Protein AF-A0A833L4S9-F1 (afdb_monomer_lite)

Sequence (64 aa):
MSEREVIKSIMDFAFIIKAQLHSEESSLLRSILSIAIMESEDLIENIDDKASQDTKKDRRPARG

Structure (mmCIF, N/CA/C/O backbone):
data_AF-A0A833L4S9-F1
#
_entry.id   AF-A0A833L4S9-F1
#
loop_
_atom_site.group_PDB
_atom_site.id
_atom_site.type_symbol
_atom_site.label_atom_id
_atom_site.label_alt_id
_atom_site.label_comp_id
_atom_site.label_asym_id
_atom_site.label_entity_id
_atom_site.label_seq_id
_atom_site.pdbx_PDB_ins_code
_atom_site.Cartn_x
_atom_site.Cartn_y
_atom_site.Cartn_z
_atom_site.occupancy
_atom_site.B_iso_or_equiv
_atom_site.auth_seq_id
_atom_site.auth_comp_id
_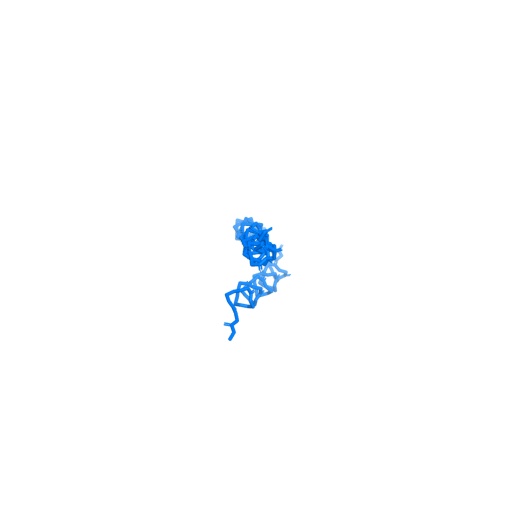atom_site.auth_asym_id
_atom_site.auth_atom_id
_atom_site.pdbx_PDB_model_num
ATOM 1 N N . MET A 1 1 ? 9.276 -13.787 -11.370 1.00 65.75 1 MET A N 1
ATOM 2 C CA . MET A 1 1 ? 8.528 -12.664 -10.783 1.00 65.75 1 MET A CA 1
ATOM 3 C C . MET A 1 1 ? 9.440 -11.461 -10.812 1.00 65.75 1 MET A C 1
ATOM 5 O O . MET A 1 1 ? 10.567 -11.570 -10.340 1.00 65.75 1 MET A O 1
ATOM 9 N N . SER A 1 2 ? 9.006 -10.377 -11.440 1.00 87.62 2 SER A N 1
ATOM 10 C CA . SER A 1 2 ? 9.722 -9.102 -11.373 1.00 87.62 2 SER A CA 1
ATOM 11 C C . SER A 1 2 ? 9.637 -8.528 -9.957 1.00 87.62 2 SER A C 1
ATOM 13 O O . SER A 1 2 ? 8.695 -8.823 -9.223 1.00 87.62 2 SER A O 1
ATOM 15 N N . GLU A 1 3 ? 10.605 -7.697 -9.574 1.00 86.31 3 GLU A N 1
ATOM 16 C CA . GLU A 1 3 ? 10.597 -6.979 -8.290 1.00 86.31 3 GLU A CA 1
ATOM 17 C C . GLU A 1 3 ? 9.267 -6.235 -8.070 1.00 86.31 3 GLU A C 1
ATOM 19 O O . GLU A 1 3 ? 8.653 -6.338 -7.011 1.00 86.31 3 GLU A O 1
ATOM 24 N N . ARG A 1 4 ? 8.737 -5.622 -9.136 1.00 88.44 4 ARG A N 1
ATOM 25 C CA . ARG A 1 4 ? 7.421 -4.974 -9.175 1.00 88.44 4 ARG A CA 1
ATOM 26 C C . ARG A 1 4 ? 6.264 -5.904 -8.799 1.00 88.44 4 ARG A C 1
ATOM 28 O O . ARG A 1 4 ? 5.378 -5.512 -8.046 1.00 88.44 4 ARG A O 1
ATOM 35 N N . GLU A 1 5 ? 6.245 -7.129 -9.323 1.00 90.94 5 GLU A N 1
ATOM 36 C CA . GLU A 1 5 ? 5.193 -8.107 -9.004 1.00 90.94 5 GLU A CA 1
ATOM 37 C C . GLU A 1 5 ? 5.257 -8.557 -7.542 1.00 90.94 5 GLU A C 1
ATOM 39 O O . GLU A 1 5 ? 4.215 -8.767 -6.922 1.00 90.94 5 GLU A O 1
ATOM 44 N N . VAL A 1 6 ? 6.465 -8.671 -6.982 1.00 92.56 6 VAL A N 1
ATOM 45 C CA . VAL A 1 6 ? 6.661 -9.021 -5.570 1.00 92.56 6 VAL A CA 1
ATOM 46 C C . VAL A 1 6 ? 6.151 -7.900 -4.666 1.00 92.56 6 VAL A C 1
ATOM 48 O O . VAL A 1 6 ? 5.357 -8.170 -3.766 1.00 92.56 6 VAL A O 1
ATOM 51 N N . ILE A 1 7 ? 6.539 -6.649 -4.934 1.00 92.06 7 ILE A N 1
ATOM 52 C CA . ILE A 1 7 ? 6.092 -5.483 -4.154 1.00 92.06 7 ILE A CA 1
ATOM 53 C C . ILE A 1 7 ? 4.567 -5.366 -4.207 1.00 92.06 7 ILE A C 1
ATOM 55 O O . ILE A 1 7 ? 3.919 -5.2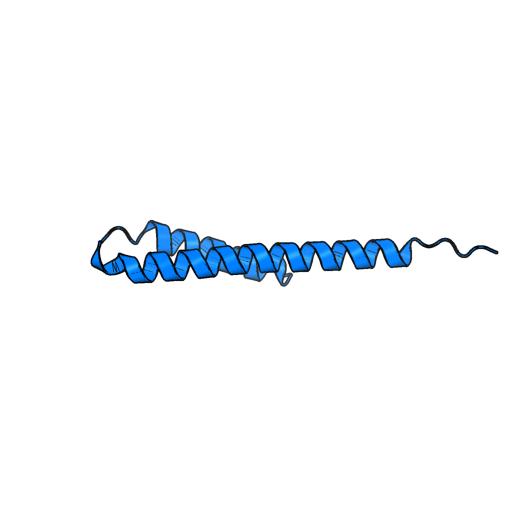48 -3.167 1.00 92.06 7 ILE A O 1
ATOM 59 N N . LYS A 1 8 ? 3.976 -5.505 -5.400 1.00 93.62 8 LYS A N 1
ATOM 60 C CA . LYS A 1 8 ? 2.521 -5.476 -5.563 1.00 93.62 8 LYS A CA 1
ATOM 61 C C . LYS A 1 8 ? 1.822 -6.574 -4.754 1.00 93.62 8 LYS A C 1
ATOM 63 O O . LYS A 1 8 ? 0.850 -6.292 -4.064 1.00 93.62 8 LYS A O 1
ATOM 68 N N . SER A 1 9 ? 2.338 -7.805 -4.776 1.00 93.94 9 SER A N 1
ATOM 69 C CA . SER A 1 9 ? 1.758 -8.907 -3.997 1.00 93.94 9 SER A CA 1
ATOM 70 C C . SER A 1 9 ? 1.831 -8.667 -2.484 1.00 93.94 9 SER A C 1
ATOM 72 O O . SER A 1 9 ? 0.924 -9.080 -1.760 1.00 93.94 9 SER A O 1
ATOM 74 N N . ILE A 1 10 ? 2.894 -8.021 -1.996 1.00 92.56 10 ILE A N 1
ATOM 75 C CA . ILE A 1 10 ? 3.037 -7.654 -0.580 1.00 92.56 10 ILE A CA 1
ATOM 76 C C . ILE A 1 10 ? 2.044 -6.545 -0.214 1.00 92.56 10 ILE A C 1
ATOM 78 O O . ILE A 1 10 ? 1.387 -6.636 0.824 1.00 92.56 10 ILE A O 1
ATOM 82 N N . MET A 1 11 ? 1.885 -5.534 -1.073 1.00 95.38 11 MET A N 1
ATOM 83 C CA . MET A 1 11 ? 0.897 -4.470 -0.876 1.00 95.38 11 MET A CA 1
ATOM 84 C C . MET A 1 11 ? -0.532 -5.009 -0.842 1.00 95.38 11 MET A C 1
ATOM 86 O O . MET A 1 11 ? -1.282 -4.673 0.072 1.00 95.38 11 MET A O 1
ATOM 90 N N . ASP A 1 12 ? -0.906 -5.874 -1.788 1.00 95.38 12 ASP A N 1
ATOM 91 C CA . ASP A 1 12 ? -2.238 -6.486 -1.830 1.00 95.38 12 ASP A CA 1
ATOM 92 C C . ASP A 1 12 ? -2.532 -7.238 -0.519 1.00 95.38 12 ASP A C 1
ATOM 94 O O . ASP A 1 12 ? -3.613 -7.113 0.063 1.00 95.38 12 ASP A O 1
ATOM 98 N N . PHE A 1 13 ? -1.539 -7.955 0.014 1.00 95.19 13 PHE A N 1
ATOM 99 C CA . PHE A 1 13 ? -1.653 -8.616 1.312 1.00 95.19 13 PHE A CA 1
ATOM 100 C C . PHE A 1 13 ? -1.792 -7.622 2.477 1.00 95.19 13 PHE A C 1
ATOM 102 O O . PHE A 1 13 ? -2.630 -7.817 3.362 1.00 95.19 13 PHE A O 1
ATOM 109 N N . ALA A 1 14 ? -1.030 -6.526 2.469 1.00 94.88 14 ALA A N 1
ATOM 110 C CA . ALA A 1 14 ? -1.132 -5.466 3.471 1.00 94.88 14 ALA A CA 1
ATOM 111 C C . ALA A 1 14 ? -2.512 -4.784 3.458 1.00 94.88 14 ALA A C 1
ATOM 113 O O . ALA A 1 14 ? -3.070 -4.517 4.527 1.00 94.88 14 ALA A O 1
ATOM 114 N N . PHE A 1 15 ? -3.101 -4.564 2.277 1.00 95.44 15 PHE A N 1
ATOM 115 C CA . PHE A 1 15 ? -4.472 -4.070 2.135 1.00 95.44 15 PHE A CA 1
ATOM 116 C C . PHE A 1 15 ? -5.488 -5.035 2.741 1.00 95.44 15 PHE A C 1
ATOM 118 O O . PHE A 1 15 ? -6.365 -4.593 3.485 1.00 95.44 15 PHE A O 1
ATOM 125 N N . ILE A 1 16 ? -5.349 -6.340 2.482 1.00 96.44 16 ILE A N 1
ATOM 126 C CA . ILE A 1 16 ? -6.220 -7.366 3.069 1.00 96.44 16 ILE A CA 1
ATOM 127 C C . ILE A 1 16 ? -6.128 -7.330 4.595 1.00 96.44 16 ILE A C 1
ATOM 129 O O . ILE A 1 16 ? -7.163 -7.254 5.252 1.00 96.44 16 ILE A O 1
ATOM 133 N N . ILE A 1 17 ? -4.918 -7.321 5.168 1.00 94.44 17 ILE A N 1
ATOM 134 C CA . ILE A 1 17 ? -4.742 -7.246 6.626 1.00 94.44 17 ILE A CA 1
ATOM 135 C C . ILE A 1 17 ? -5.386 -5.973 7.170 1.00 94.44 17 ILE A C 1
ATOM 137 O O . ILE A 1 17 ? -6.216 -6.047 8.073 1.00 94.44 17 ILE A O 1
ATOM 141 N N . LYS A 1 18 ? -5.044 -4.806 6.611 1.00 93.25 18 LYS A N 1
ATOM 142 C CA . LYS A 1 18 ? -5.571 -3.509 7.055 1.00 93.25 18 LYS A CA 1
ATOM 143 C C . LYS A 1 18 ? -7.099 -3.486 7.026 1.00 93.25 18 LYS A C 1
ATOM 145 O O . LYS A 1 18 ? -7.708 -2.944 7.945 1.00 93.25 18 LYS A O 1
ATOM 150 N N . ALA A 1 19 ? -7.707 -4.091 6.007 1.00 93.38 19 ALA A N 1
ATOM 151 C CA . ALA A 1 19 ? -9.152 -4.178 5.862 1.00 93.38 19 ALA A CA 1
ATOM 152 C C . ALA A 1 19 ? -9.825 -5.057 6.923 1.00 93.38 19 ALA A C 1
ATOM 154 O O . ALA A 1 19 ? -11.009 -4.870 7.139 1.00 93.38 19 ALA A O 1
ATOM 155 N N . GLN A 1 20 ? -9.116 -5.974 7.589 1.00 94.56 20 GLN A N 1
ATOM 156 C CA . GLN A 1 20 ? -9.666 -6.775 8.695 1.00 94.56 20 GLN A CA 1
ATOM 157 C C . GLN A 1 20 ? -9.525 -6.085 10.064 1.00 94.56 20 GLN A C 1
ATOM 159 O O . GLN A 1 2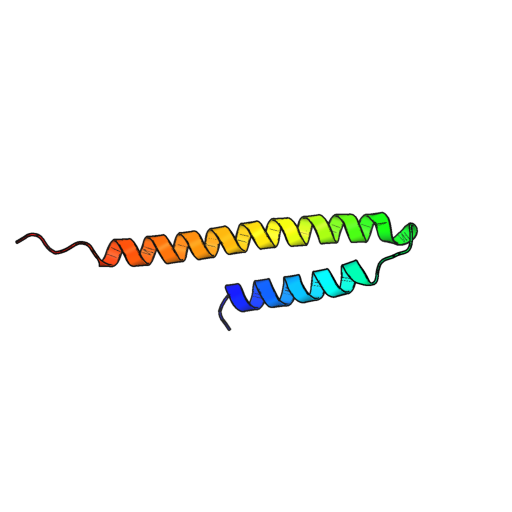0 ? -10.157 -6.481 11.045 1.00 94.56 20 GLN A O 1
ATOM 164 N N . LEU A 1 21 ? -8.683 -5.054 10.161 1.00 94.06 21 LEU A N 1
ATOM 165 C CA . LEU A 1 21 ? -8.391 -4.360 11.411 1.00 94.06 21 LEU A CA 1
ATOM 166 C C . LEU A 1 21 ? -9.427 -3.261 11.664 1.00 94.06 21 LEU A C 1
ATOM 168 O O . LEU A 1 21 ? -9.261 -2.118 11.243 1.00 94.06 21 LEU A O 1
ATOM 172 N N . HIS A 1 22 ? -10.521 -3.581 12.353 1.00 88.75 22 HIS A N 1
ATOM 173 C CA . HIS A 1 22 ? -11.583 -2.603 12.633 1.00 88.75 22 HIS A CA 1
ATOM 174 C C . HIS A 1 22 ? -11.557 -2.033 14.056 1.00 88.75 22 HIS A C 1
ATOM 176 O O . HIS A 1 22 ? -12.031 -0.913 14.253 1.00 88.75 22 HIS A O 1
ATOM 182 N N . SER A 1 23 ? -10.962 -2.739 15.021 1.00 92.62 23 SER A N 1
ATOM 183 C CA . SER A 1 23 ? -10.956 -2.330 16.432 1.00 92.62 23 SER A CA 1
ATOM 184 C C . SER A 1 23 ? -10.122 -1.068 16.680 1.00 92.62 23 SER A C 1
ATOM 186 O O . SER A 1 23 ? -9.145 -0.805 15.973 1.00 92.62 23 SER A O 1
ATOM 188 N N . GLU A 1 24 ? -10.465 -0.294 17.712 1.00 91.25 24 GLU A N 1
ATOM 189 C CA . GLU A 1 24 ? -9.636 0.840 18.156 1.00 91.25 24 GLU A CA 1
ATOM 190 C C . GLU A 1 24 ? -8.241 0.400 18.618 1.00 91.25 24 GLU A C 1
ATOM 192 O O . GLU A 1 24 ? -7.256 1.084 18.337 1.00 91.25 24 GLU A O 1
ATOM 197 N N . GLU A 1 25 ? -8.132 -0.782 19.226 1.00 93.81 25 GLU A N 1
ATOM 198 C CA . GLU A 1 25 ? -6.861 -1.390 19.649 1.00 93.81 25 GLU A CA 1
ATOM 199 C C . GLU A 1 25 ? -5.897 -1.609 18.470 1.00 93.81 25 GLU A C 1
ATOM 201 O O . GLU A 1 25 ? -4.680 -1.555 18.627 1.00 93.81 25 GLU A O 1
ATOM 206 N N . SER A 1 26 ? -6.436 -1.794 17.260 1.00 95.50 26 SER A N 1
ATOM 207 C CA . SER A 1 26 ? -5.655 -1.966 16.031 1.00 95.50 26 SER A CA 1
ATOM 208 C C . SER A 1 26 ? -5.309 -0.653 15.313 1.00 95.50 26 SER A C 1
ATOM 210 O O . SER A 1 26 ? -4.725 -0.677 14.227 1.00 95.50 26 SER A O 1
ATOM 212 N N . SER A 1 27 ? -5.642 0.506 15.894 1.00 94.69 27 SER A N 1
ATOM 213 C CA . SER A 1 27 ? -5.417 1.829 15.289 1.00 94.69 27 SER A CA 1
ATOM 214 C C . SER A 1 27 ? -3.958 2.070 14.898 1.00 94.69 27 SER A C 1
ATOM 216 O O . SER A 1 27 ? -3.695 2.453 13.759 1.00 94.69 27 SER A O 1
ATOM 218 N N . LEU A 1 28 ? -3.012 1.772 15.792 1.00 95.88 28 LEU A N 1
ATOM 219 C CA . LEU A 1 28 ? -1.582 1.906 15.513 1.00 95.88 28 LEU A CA 1
ATOM 220 C C . LEU A 1 28 ? -1.150 1.015 14.342 1.00 95.88 28 LEU A C 1
ATOM 222 O O . LEU A 1 28 ? -0.456 1.473 13.437 1.00 95.88 28 LEU A O 1
ATOM 226 N N . LEU A 1 29 ? -1.598 -0.243 14.328 1.00 95.62 29 LEU A N 1
ATOM 227 C CA . LEU A 1 29 ? -1.253 -1.192 13.271 1.00 95.62 29 LEU A CA 1
ATOM 228 C C . LEU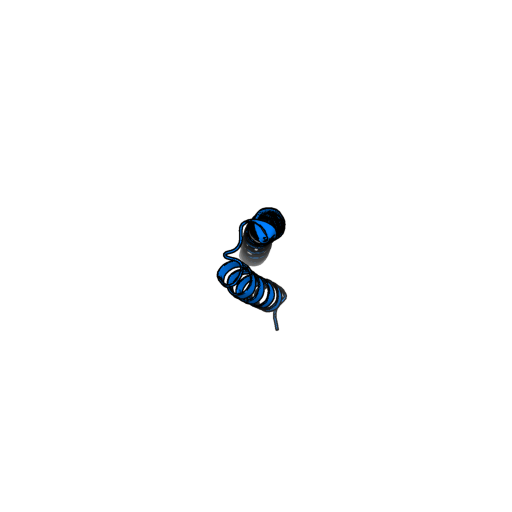 A 1 29 ? -1.827 -0.760 11.913 1.00 95.62 29 LEU A C 1
ATOM 230 O O . LEU A 1 29 ? -1.126 -0.831 10.906 1.00 95.62 29 LEU A O 1
ATOM 234 N N . ARG A 1 30 ? -3.058 -0.233 11.875 1.00 96.00 30 ARG A N 1
ATOM 235 C CA . ARG A 1 30 ? -3.630 0.375 10.661 1.00 96.00 30 ARG A CA 1
ATOM 236 C C . ARG A 1 30 ? -2.808 1.559 10.156 1.00 96.00 30 ARG A C 1
ATOM 238 O O . ARG A 1 30 ? -2.654 1.706 8.941 1.00 96.00 30 ARG A O 1
ATOM 245 N N . SER A 1 31 ? -2.306 2.404 11.055 1.00 96.38 31 SER A N 1
ATOM 246 C CA . SER A 1 31 ? -1.462 3.547 10.691 1.00 96.38 31 SER A CA 1
ATOM 247 C C . SER A 1 31 ? -0.125 3.088 10.116 1.00 96.38 31 SER A C 1
ATOM 249 O O . SER A 1 31 ? 0.262 3.557 9.050 1.00 96.38 31 SER A O 1
ATOM 251 N N . ILE A 1 32 ? 0.527 2.106 10.749 1.00 96.38 32 ILE A N 1
ATOM 252 C CA . ILE A 1 32 ? 1.770 1.500 10.247 1.00 96.38 32 ILE A CA 1
ATOM 253 C C . ILE A 1 32 ? 1.553 0.894 8.856 1.00 96.38 32 ILE A C 1
ATOM 255 O O . ILE A 1 32 ? 2.321 1.175 7.942 1.00 96.38 32 ILE A O 1
ATOM 259 N N . LEU A 1 33 ? 0.483 0.114 8.668 1.00 96.56 33 LEU A N 1
ATOM 260 C CA . LEU A 1 33 ? 0.150 -0.468 7.364 1.00 96.56 33 LEU A CA 1
ATOM 261 C C . LEU A 1 33 ? -0.128 0.605 6.308 1.00 96.56 33 LEU A C 1
ATOM 263 O O . LEU A 1 33 ? 0.241 0.426 5.156 1.00 96.56 33 LEU A O 1
ATOM 267 N N . SER A 1 34 ? -0.748 1.726 6.683 1.00 96.06 34 SER A N 1
ATOM 268 C CA . SER A 1 34 ? -0.995 2.831 5.748 1.00 96.06 34 SER A CA 1
ATOM 269 C C . SER A 1 34 ? 0.303 3.485 5.277 1.00 96.06 34 SER A C 1
ATOM 271 O O . SER A 1 34 ? 0.436 3.744 4.088 1.00 96.06 34 SER A O 1
ATOM 273 N N . ILE A 1 35 ? 1.261 3.695 6.185 1.00 96.94 35 ILE A N 1
ATOM 274 C CA . ILE A 1 35 ? 2.592 4.213 5.839 1.00 96.94 35 ILE A CA 1
ATOM 275 C C . ILE A 1 35 ? 3.321 3.216 4.937 1.00 96.94 35 ILE A C 1
ATOM 277 O O . ILE A 1 35 ? 3.810 3.591 3.882 1.00 96.94 35 ILE A O 1
ATOM 281 N N . ALA A 1 36 ? 3.341 1.934 5.307 1.00 95.69 36 ALA A N 1
ATOM 282 C CA . ALA A 1 36 ? 4.017 0.903 4.523 1.00 95.69 36 ALA A CA 1
ATOM 283 C C . ALA A 1 36 ? 3.456 0.776 3.095 1.00 95.69 36 ALA A C 1
ATOM 285 O O . ALA A 1 36 ?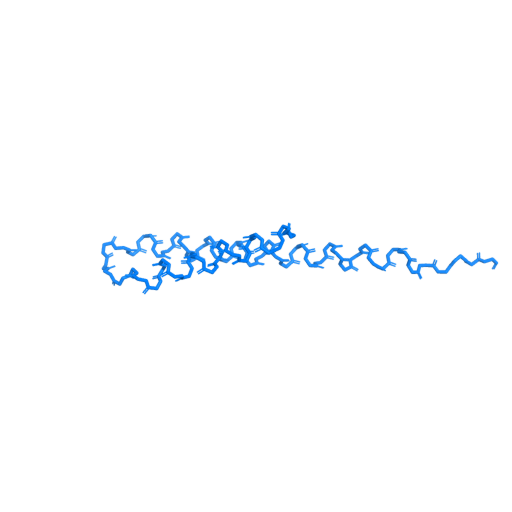 4.221 0.579 2.154 1.00 95.69 36 ALA A O 1
ATOM 286 N N . ILE A 1 37 ? 2.135 0.899 2.931 1.00 96.44 37 ILE A N 1
ATOM 287 C CA . ILE A 1 37 ? 1.477 0.914 1.618 1.00 96.44 37 ILE A CA 1
ATOM 288 C C . ILE A 1 37 ? 1.930 2.131 0.804 1.00 96.44 37 ILE A C 1
ATOM 290 O O . ILE A 1 37 ? 2.361 1.947 -0.326 1.00 96.44 37 ILE A O 1
ATOM 294 N N . MET A 1 38 ? 1.896 3.332 1.389 1.00 96.25 38 MET A N 1
ATOM 295 C CA . MET A 1 38 ? 2.301 4.577 0.720 1.00 96.25 38 MET A CA 1
ATOM 296 C C . MET A 1 38 ? 3.765 4.528 0.252 1.00 96.25 38 MET A C 1
ATOM 298 O O . MET A 1 38 ? 4.049 4.762 -0.914 1.00 96.25 38 MET A O 1
ATOM 302 N N . GLU A 1 39 ? 4.691 4.114 1.119 1.00 95.00 39 GLU A N 1
ATOM 303 C CA . GLU A 1 39 ? 6.113 3.974 0.759 1.00 95.00 39 GLU A CA 1
ATOM 304 C C . GLU A 1 39 ? 6.339 2.909 -0.331 1.00 95.00 39 GLU A C 1
ATOM 306 O O . GLU A 1 39 ? 7.260 3.002 -1.144 1.00 95.00 39 GLU A O 1
ATOM 311 N N . SER A 1 40 ? 5.496 1.872 -0.364 1.00 94.81 40 SER A N 1
ATOM 312 C CA . SER A 1 40 ? 5.557 0.847 -1.411 1.00 94.81 40 SER A CA 1
ATOM 313 C C . SER A 1 40 ? 5.033 1.365 -2.754 1.00 94.81 40 SER A C 1
ATOM 315 O O . SER A 1 40 ? 5.568 0.974 -3.792 1.00 94.81 40 SER A O 1
ATOM 317 N N . GLU A 1 41 ? 4.026 2.246 -2.750 1.00 93.31 41 GLU A N 1
ATOM 318 C CA . GLU A 1 41 ? 3.548 2.948 -3.949 1.00 93.31 41 GLU A CA 1
ATOM 319 C C . GLU A 1 41 ? 4.663 3.824 -4.533 1.00 93.31 41 GLU A C 1
ATOM 321 O O . GLU A 1 41 ? 5.010 3.659 -5.705 1.00 93.31 41 GLU A O 1
ATOM 326 N N . ASP A 1 42 ? 5.318 4.634 -3.697 1.00 93.81 42 ASP A N 1
ATOM 327 C CA . ASP A 1 42 ? 6.457 5.470 -4.099 1.00 93.81 42 ASP A CA 1
ATOM 328 C C . ASP A 1 42 ? 7.608 4.627 -4.680 1.00 93.81 42 ASP A C 1
ATOM 330 O O . ASP A 1 42 ? 8.266 5.001 -5.657 1.00 93.81 42 ASP A O 1
ATOM 334 N N . LEU A 1 43 ? 7.876 3.450 -4.104 1.00 92.50 43 LEU A N 1
ATOM 335 C CA . LEU A 1 43 ? 8.904 2.543 -4.614 1.00 92.50 43 LEU A CA 1
ATOM 336 C C . LEU A 1 43 ? 8.557 1.999 -6.008 1.00 92.50 43 LEU A C 1
ATOM 338 O O . LE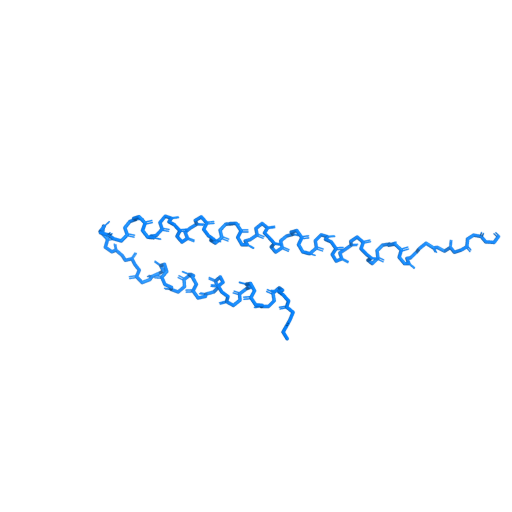U A 1 43 ? 9.447 1.903 -6.857 1.00 92.50 43 LEU A O 1
ATOM 342 N N . ILE A 1 44 ? 7.289 1.657 -6.260 1.00 92.56 44 ILE A N 1
ATOM 343 C CA . ILE A 1 44 ? 6.832 1.204 -7.582 1.00 92.56 44 ILE A CA 1
ATOM 344 C C . ILE A 1 44 ? 7.012 2.315 -8.618 1.00 92.56 44 ILE A C 1
ATOM 346 O O . ILE A 1 44 ? 7.552 2.041 -9.691 1.00 92.56 44 ILE A O 1
ATOM 350 N N . GLU A 1 45 ? 6.626 3.553 -8.298 1.00 90.81 45 GLU A N 1
ATOM 351 C CA . GLU A 1 45 ? 6.809 4.696 -9.203 1.00 90.81 45 GLU A CA 1
ATOM 352 C C . GLU A 1 45 ? 8.286 4.884 -9.573 1.00 90.81 45 GLU A C 1
ATOM 354 O O . GLU A 1 45 ? 8.635 4.986 -10.749 1.00 90.81 45 GLU A O 1
ATOM 359 N N . ASN A 1 46 ? 9.182 4.801 -8.587 1.00 90.38 46 ASN A N 1
ATOM 360 C CA . ASN A 1 46 ? 10.625 4.894 -8.810 1.00 90.38 46 ASN A CA 1
ATOM 361 C C . ASN A 1 46 ? 11.183 3.768 -9.704 1.00 90.38 46 ASN A C 1
ATOM 363 O O . ASN A 1 46 ? 12.144 3.981 -10.452 1.00 90.38 46 ASN A O 1
ATOM 367 N N . ILE A 1 47 ? 10.629 2.555 -9.616 1.00 89.94 47 ILE A N 1
ATOM 368 C CA . ILE A 1 47 ? 11.011 1.427 -10.480 1.00 89.94 47 ILE A CA 1
ATOM 369 C C . ILE A 1 47 ? 10.533 1.674 -11.916 1.00 89.94 47 ILE A C 1
ATOM 371 O O . ILE A 1 47 ? 11.310 1.492 -12.860 1.00 89.94 47 ILE A O 1
ATOM 375 N N . ASP A 1 48 ? 9.288 2.121 -12.081 1.00 86.31 48 ASP A N 1
ATOM 376 C CA . ASP A 1 48 ? 8.688 2.399 -13.388 1.00 86.31 48 ASP A CA 1
ATOM 377 C C . ASP A 1 48 ? 9.405 3.579 -14.094 1.00 86.31 48 ASP A C 1
ATOM 379 O O . ASP A 1 48 ? 9.667 3.525 -15.306 1.00 86.31 48 ASP A O 1
ATOM 383 N N . ASP A 1 49 ? 9.840 4.593 -13.340 1.00 86.88 49 ASP A N 1
ATOM 384 C CA . ASP A 1 49 ? 10.656 5.708 -13.837 1.00 86.88 49 ASP A CA 1
ATOM 385 C C . ASP A 1 49 ? 12.036 5.256 -14.329 1.00 86.88 49 ASP A C 1
ATOM 387 O O . ASP A 1 49 ? 12.472 5.644 -15.421 1.00 86.88 49 ASP A O 1
ATOM 391 N N . LYS A 1 50 ? 12.727 4.396 -13.569 1.00 84.00 50 LYS A N 1
ATOM 392 C CA . LYS A 1 50 ? 14.028 3.837 -13.978 1.00 84.00 50 LYS A CA 1
ATOM 393 C C . LYS A 1 50 ? 13.901 3.007 -15.255 1.00 84.00 50 LYS A C 1
ATOM 395 O O . LYS A 1 50 ? 14.662 3.221 -16.199 1.00 84.00 50 LYS A O 1
ATOM 400 N N . ALA A 1 51 ? 12.891 2.139 -15.330 1.00 77.56 51 ALA A N 1
ATOM 401 C CA . ALA A 1 51 ? 12.625 1.330 -16.520 1.00 77.56 51 ALA A CA 1
ATOM 402 C C . ALA A 1 51 ? 12.352 2.195 -17.772 1.00 77.56 51 ALA A C 1
ATOM 404 O O . ALA A 1 51 ? 12.778 1.866 -18.887 1.00 77.56 51 ALA A O 1
ATOM 405 N N . SER A 1 52 ? 11.683 3.337 -17.589 1.00 75.56 52 SER A N 1
ATOM 406 C CA . SER A 1 52 ? 11.377 4.298 -18.656 1.00 75.56 52 SER A CA 1
ATOM 407 C C . SER A 1 52 ? 12.597 5.108 -19.122 1.00 75.56 52 SER A C 1
ATOM 409 O O . SER A 1 52 ? 12.677 5.515 -20.288 1.00 75.56 52 SER A O 1
ATOM 411 N N . GLN A 1 53 ? 13.569 5.360 -18.239 1.00 73.75 53 GLN A N 1
ATOM 412 C CA . GLN A 1 53 ? 14.815 6.049 -18.593 1.00 73.75 53 GLN A CA 1
ATOM 413 C C . GLN A 1 53 ? 15.762 5.157 -19.406 1.00 73.75 53 GLN A C 1
ATOM 415 O O . GLN A 1 53 ? 16.349 5.631 -20.387 1.00 73.75 53 GLN A O 1
ATOM 420 N N . ASP A 1 54 ? 15.856 3.870 -19.071 1.00 66.94 54 ASP A N 1
ATOM 421 C CA . ASP A 1 54 ? 16.714 2.921 -19.789 1.00 66.94 54 ASP A CA 1
ATOM 422 C C . ASP A 1 54 ? 16.258 2.719 -21.243 1.00 66.94 54 ASP A C 1
ATOM 424 O O . ASP A 1 54 ? 17.067 2.770 -22.172 1.00 66.94 54 ASP A O 1
ATOM 428 N N . THR A 1 55 ? 14.946 2.647 -21.489 1.00 66.62 55 THR A N 1
ATOM 429 C CA . THR A 1 55 ? 14.395 2.527 -22.854 1.00 66.62 55 THR A CA 1
ATOM 430 C C . THR A 1 55 ? 14.625 3.763 -23.734 1.00 66.62 55 THR A C 1
ATOM 432 O O . THR A 1 55 ? 14.624 3.651 -24.964 1.00 66.62 55 THR A O 1
ATOM 435 N N . LYS A 1 56 ? 14.842 4.953 -23.153 1.00 61.72 56 LYS A N 1
ATOM 436 C CA . LYS A 1 56 ? 15.192 6.171 -23.913 1.00 61.72 56 LYS A CA 1
ATOM 437 C C . LYS A 1 56 ? 16.667 6.224 -24.310 1.00 61.72 56 LYS A C 1
ATOM 439 O O . LYS A 1 56 ? 16.988 6.847 -25.324 1.00 61.72 56 LYS A O 1
ATOM 444 N N . LYS A 1 57 ? 17.565 5.604 -23.539 1.00 59.06 57 LYS A N 1
ATOM 445 C CA . LYS A 1 57 ? 19.014 5.649 -23.790 1.00 59.06 57 LYS A CA 1
ATOM 446 C C . LYS A 1 57 ? 19.410 4.848 -25.035 1.00 59.06 57 LYS A C 1
ATOM 448 O O . LYS A 1 57 ? 20.239 5.327 -25.808 1.00 59.06 57 LYS A O 1
ATOM 453 N N . ASP A 1 58 ? 18.728 3.734 -25.291 1.00 58.78 58 ASP A N 1
ATOM 454 C CA . ASP A 1 58 ? 18.962 2.866 -26.457 1.00 58.78 58 ASP A CA 1
ATOM 455 C C . ASP A 1 58 ? 18.391 3.397 -27.781 1.00 58.78 58 ASP A C 1
ATOM 457 O O . ASP A 1 58 ? 18.682 2.866 -28.850 1.00 58.78 58 ASP A O 1
ATOM 461 N N . ARG A 1 59 ? 17.599 4.476 -27.755 1.00 62.75 59 ARG A N 1
ATOM 462 C CA . ARG A 1 59 ? 16.972 5.048 -28.961 1.00 62.75 59 ARG A CA 1
ATOM 463 C C . ARG A 1 59 ? 17.724 6.232 -29.566 1.00 62.75 59 ARG A C 1
ATOM 465 O O . ARG A 1 59 ? 17.171 6.911 -30.429 1.00 62.75 59 ARG A O 1
ATOM 472 N N . ARG A 1 60 ? 18.962 6.523 -29.148 1.00 61.91 60 ARG A N 1
ATOM 473 C CA . ARG A 1 60 ? 19.765 7.565 -29.811 1.00 61.91 60 ARG A CA 1
ATOM 474 C C . ARG A 1 60 ? 20.252 7.033 -31.166 1.00 61.91 60 ARG A C 1
ATOM 476 O O . ARG A 1 60 ? 21.075 6.121 -31.167 1.00 61.91 60 ARG A O 1
ATOM 483 N N . PRO A 1 61 ? 19.795 7.573 -32.314 1.00 58.78 61 PRO A N 1
ATOM 484 C CA . PRO A 1 61 ? 20.356 7.173 -33.593 1.00 58.78 61 PRO A CA 1
ATOM 485 C C . PRO A 1 61 ? 21.822 7.608 -33.629 1.00 58.78 61 PRO A C 1
ATOM 487 O O . PRO A 1 61 ? 22.139 8.764 -33.331 1.00 58.78 61 PRO A O 1
ATOM 490 N N . ALA A 1 62 ? 22.708 6.677 -33.981 1.00 63.41 62 ALA A N 1
ATOM 491 C CA . ALA A 1 62 ? 24.076 6.988 -34.358 1.00 63.41 62 ALA A CA 1
ATOM 492 C C . ALA A 1 62 ? 24.017 7.987 -35.522 1.00 63.41 62 ALA A C 1
ATOM 494 O O . ALA A 1 62 ? 23.677 7.627 -36.647 1.00 63.41 62 ALA A O 1
ATOM 495 N N . ARG A 1 63 ? 24.257 9.268 -35.229 1.00 59.97 63 ARG A N 1
ATOM 496 C CA . ARG A 1 63 ? 24.467 10.278 -36.264 1.00 59.97 63 ARG A CA 1
ATOM 497 C C . ARG A 1 63 ? 25.823 9.978 -36.899 1.00 59.97 63 ARG A C 1
ATOM 499 O O . ARG A 1 63 ? 26.848 10.228 -36.266 1.00 59.97 63 ARG A O 1
ATOM 506 N N . GLY A 1 64 ? 25.782 9.360 -38.078 1.00 59.22 64 GLY A N 1
ATOM 507 C CA . GLY A 1 64 ? 26.871 9.374 -39.056 1.00 59.22 64 GLY A CA 1
ATOM 508 C C . GLY A 1 64 ? 26.936 10.699 -39.801 1.00 59.22 64 GLY A C 1
ATOM 509 O O . GLY A 1 64 ? 25.943 11.464 -39.731 1.00 59.22 64 GLY A O 1
#

Foldseek 3Di:
DDPLVVLVVVLVVLVVVLVVPDDPVCVVVNVVSVVSNVVSVVVNVVVVVVVVVVVVVVPDPPDD

Radius of gyration: 18.14 Å; chains: 1; bounding box: 38×23×59 Å

pLDDT: mean 86.52, std 12.68, range [58.78, 96.94]

Secondary structure (DSSP, 8-state):
--HHHHHHHHHHHHHHHHHH--SGGGHHHHHHHHHHHHHHHHHHHHHHHHHHHHHHHTT-----